Protein AF-A0A537TY01-F1 (afdb_monomer)

Radius of gyration: 15.45 Å; Cα contacts (8 Å, |Δi|>4): 154; chains: 1; bounding box: 28×48×47 Å

Mean predicted aligned error: 9.63 Å

Foldseek 3Di:
DDPPPDQWDKDWDDDPQLFQAKEWEWEADPQATKIKIKTAHPVCRVGIIITIHGDRYPVVSVVSLVVVCVVSVHDPVRYHYHYHYPPPPPVPDD

pLDDT: mean 76.39, std 16.56, range [33.28, 92.12]

Solvent-accessible surface area (backbone atoms only — not comparable to full-atom values): 5555 Å² total; per-residue (Å²): 132,85,78,79,80,54,84,54,71,60,61,58,81,89,65,98,66,73,47,46,30,39,40,35,38,40,33,52,52,98,87,29,29,39,34,38,37,37,37,27,16,88,92,41,68,90,54,40,31,45,28,58,43,78,34,81,38,71,67,59,46,52,50,51,53,53,52,50,34,60,74,58,66,39,50,72,94,28,54,44,81,47,76,45,69,68,75,78,74,77,69,71,87,124

Sequence (94 aa):
MAQKTGPFRFETPAGKSRYTKLFACISEEEDGYVVQVRLSNEKKPENSAWGEEMVDSFERASELVAALAGEFSIAQAGIEIEIRMHNHKHGTRH

Structure (mmCIF, N/CA/C/O backbone):
data_AF-A0A537TY01-F1
#
_entry.id   AF-A0A537TY01-F1
#
loop_
_atom_site.group_PDB
_atom_site.id
_atom_site.type_symbol
_atom_site.label_atom_id
_atom_site.label_alt_id
_atom_site.label_comp_id
_atom_site.label_asym_id
_atom_site.label_entity_id
_atom_site.label_seq_id
_atom_site.pdbx_PDB_ins_code
_atom_site.Cartn_x
_atom_site.Cartn_y
_atom_site.Cartn_z
_atom_site.occupancy
_atom_site.B_iso_or_equiv
_atom_site.auth_seq_id
_atom_site.auth_comp_id
_atom_site.auth_asym_id
_atom_site.auth_atom_id
_atom_site.pdbx_PDB_model_num
ATOM 1 N N . MET A 1 1 ? 9.547 -23.196 12.445 1.00 33.28 1 MET A N 1
ATOM 2 C CA . MET A 1 1 ? 8.446 -22.242 12.202 1.00 33.28 1 MET A CA 1
ATOM 3 C C . MET A 1 1 ? 8.950 -21.257 11.164 1.00 33.28 1 MET A C 1
ATOM 5 O O . MET A 1 1 ? 9.957 -20.613 11.421 1.00 33.28 1 MET A O 1
ATOM 9 N N . ALA A 1 2 ? 8.377 -21.263 9.960 1.00 35.66 2 ALA A N 1
ATOM 10 C CA . ALA A 1 2 ? 8.847 -20.425 8.862 1.00 35.66 2 ALA A CA 1
ATOM 11 C C . ALA A 1 2 ? 8.486 -18.967 9.161 1.00 35.66 2 ALA A C 1
ATOM 13 O O . ALA A 1 2 ? 7.309 -18.624 9.254 1.00 35.66 2 ALA A O 1
ATOM 14 N N . GLN A 1 3 ? 9.501 -18.130 9.356 1.00 41.31 3 GLN A N 1
ATOM 15 C CA . GLN A 1 3 ? 9.324 -16.686 9.338 1.00 41.31 3 GLN A CA 1
ATOM 16 C C . GLN A 1 3 ? 8.936 -16.348 7.901 1.00 41.31 3 GLN A C 1
ATOM 18 O O . GLN A 1 3 ? 9.737 -16.527 6.986 1.00 41.31 3 GLN A O 1
ATOM 23 N N . LYS A 1 4 ? 7.675 -15.981 7.680 1.00 39.00 4 LYS A N 1
ATOM 24 C CA . LYS A 1 4 ? 7.221 -15.475 6.390 1.00 39.00 4 LYS A CA 1
ATOM 25 C C . LYS A 1 4 ? 7.849 -14.091 6.261 1.00 39.00 4 LYS A C 1
ATOM 27 O O . LYS A 1 4 ? 7.303 -13.118 6.768 1.00 39.00 4 LYS A O 1
ATOM 32 N N . THR A 1 5 ? 9.057 -14.042 5.706 1.00 43.09 5 THR A N 1
ATOM 33 C CA . THR A 1 5 ? 9.730 -12.812 5.297 1.00 43.09 5 THR A CA 1
ATOM 34 C C . THR A 1 5 ? 8.867 -12.223 4.193 1.00 43.09 5 THR A C 1
ATOM 36 O O . THR A 1 5 ? 8.983 -12.597 3.030 1.00 43.09 5 THR A O 1
ATOM 39 N N . GLY A 1 6 ? 7.875 -11.428 4.588 1.00 51.81 6 GLY A N 1
ATOM 40 C CA . GLY A 1 6 ? 7.156 -10.598 3.645 1.00 51.81 6 GLY A CA 1
ATOM 41 C C . GLY A 1 6 ? 8.150 -9.628 2.995 1.00 51.81 6 GLY A C 1
ATOM 42 O O . GLY A 1 6 ? 9.141 -9.281 3.640 1.00 51.81 6 GLY A O 1
ATOM 43 N N . PRO A 1 7 ? 7.896 -9.208 1.750 1.00 60.19 7 PRO A N 1
ATOM 44 C CA . PRO A 1 7 ? 8.725 -8.231 1.038 1.00 60.19 7 PRO A CA 1
ATOM 45 C C . PRO A 1 7 ? 8.975 -6.960 1.877 1.00 60.19 7 PRO A C 1
ATOM 47 O O . PRO 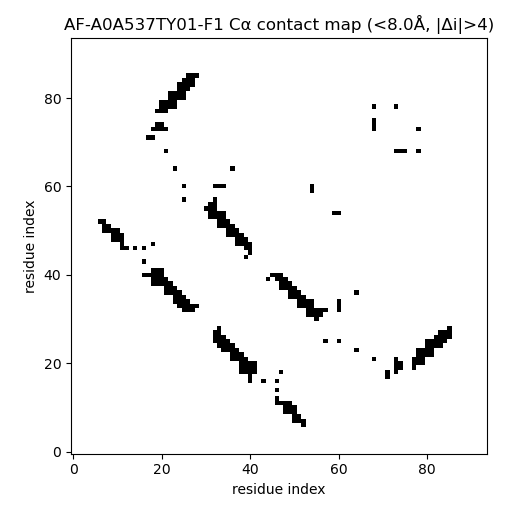A 1 7 ? 10.072 -6.423 1.959 1.00 60.19 7 PRO A O 1
ATOM 50 N N . PHE A 1 8 ? 7.981 -6.558 2.668 1.00 59.53 8 PHE A N 1
ATOM 51 C CA . PHE A 1 8 ? 8.091 -5.398 3.540 1.00 59.53 8 PHE A CA 1
ATOM 52 C C . PHE A 1 8 ? 8.576 -5.751 4.946 1.00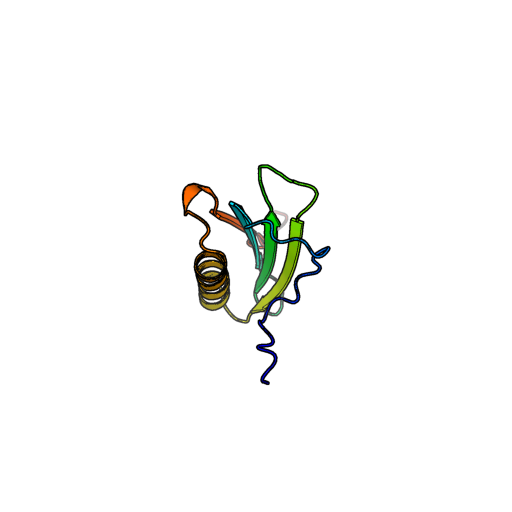 59.53 8 PHE A C 1
ATOM 54 O O . PHE A 1 8 ? 7.907 -6.450 5.716 1.00 59.53 8 PHE A O 1
ATOM 61 N N . ARG A 1 9 ? 9.715 -5.174 5.331 1.00 61.94 9 ARG A N 1
ATOM 62 C CA . ARG A 1 9 ? 10.180 -5.159 6.718 1.00 61.94 9 ARG A CA 1
ATOM 63 C C . ARG A 1 9 ? 9.617 -3.931 7.430 1.00 61.94 9 ARG A C 1
ATOM 65 O O . ARG A 1 9 ? 10.222 -2.868 7.430 1.00 61.94 9 ARG A O 1
ATOM 72 N N . PHE A 1 10 ? 8.452 -4.100 8.043 1.00 64.00 10 PHE A N 1
ATOM 73 C CA . PHE A 1 10 ? 7.805 -3.033 8.799 1.00 64.00 10 PHE A CA 1
ATOM 74 C C . PHE A 1 10 ? 8.514 -2.762 10.129 1.00 64.00 10 PHE A C 1
ATOM 76 O O . PHE A 1 10 ? 8.598 -3.637 10.994 1.00 64.00 10 PHE A O 1
ATOM 83 N N . GLU A 1 11 ? 8.971 -1.530 10.330 1.00 57.66 11 GLU A N 1
ATOM 84 C CA . GLU A 1 11 ? 9.426 -1.061 11.639 1.00 57.66 11 GLU A CA 1
ATOM 85 C C . GLU A 1 11 ? 8.205 -0.630 12.462 1.00 57.66 11 GLU A C 1
ATOM 87 O O . GLU A 1 11 ? 7.646 0.443 12.253 1.00 57.66 11 GLU A O 1
ATOM 92 N N . THR A 1 12 ? 7.735 -1.492 13.371 1.00 55.84 12 THR A N 1
ATOM 93 C CA . THR A 1 12 ? 6.555 -1.202 14.208 1.00 55.84 12 THR A CA 1
ATOM 94 C C . THR A 1 12 ? 6.886 -1.255 15.694 1.00 55.84 12 THR A C 1
ATOM 96 O O . THR A 1 12 ? 7.350 -2.302 16.160 1.00 55.84 12 THR A O 1
ATOM 99 N N . PRO A 1 13 ? 6.577 -0.211 16.486 1.00 51.88 13 PRO A N 1
ATOM 100 C CA . PRO A 1 13 ? 6.530 -0.337 17.934 1.00 51.88 13 PRO A CA 1
ATOM 101 C C . PRO A 1 13 ? 5.342 -1.237 18.300 1.00 51.88 13 PRO A C 1
ATOM 103 O O . PRO A 1 13 ? 4.185 -0.945 17.997 1.00 51.88 13 PRO A O 1
ATOM 106 N N . ALA A 1 14 ? 5.652 -2.385 18.900 1.00 49.59 14 ALA A N 1
ATOM 107 C CA . ALA A 1 14 ? 4.714 -3.447 19.233 1.00 49.59 14 ALA A CA 1
ATOM 108 C C . ALA A 1 14 ? 3.404 -2.930 19.858 1.00 49.59 14 ALA A C 1
ATOM 110 O O . ALA A 1 14 ? 3.383 -2.367 20.950 1.00 49.59 14 ALA A O 1
ATOM 111 N N . GLY A 1 15 ? 2.279 -3.186 19.194 1.00 49.78 15 GLY A N 1
ATOM 112 C CA . GLY A 1 15 ? 0.964 -2.907 19.752 1.00 49.78 15 GLY A CA 1
ATOM 113 C C . GLY A 1 15 ? -0.126 -3.331 18.788 1.00 49.78 15 GLY A C 1
ATOM 114 O O . GLY A 1 15 ? -0.078 -2.968 17.622 1.00 49.78 15 GLY A O 1
ATOM 115 N N . LYS A 1 16 ? -1.101 -4.101 19.281 1.00 51.88 16 LYS A N 1
ATOM 116 C CA . LYS A 1 16 ? -2.252 -4.698 18.573 1.00 51.88 16 LYS A CA 1
ATOM 117 C C . LYS A 1 16 ? -3.236 -3.663 17.985 1.00 51.88 16 LYS A C 1
ATOM 119 O O . LYS A 1 16 ? -4.448 -3.789 18.149 1.00 51.88 16 LYS A O 1
ATOM 124 N N . SER A 1 17 ? -2.741 -2.613 17.349 1.00 58.22 17 SER A N 1
ATOM 125 C CA . SER A 1 17 ? -3.545 -1.613 16.664 1.00 58.22 17 SER A CA 1
ATOM 126 C C . SER A 1 17 ? -3.729 -2.098 15.234 1.00 58.22 17 SER A C 1
ATOM 128 O O . SER A 1 17 ? -2.782 -2.115 14.458 1.00 58.22 17 SER A O 1
ATOM 130 N N . ARG A 1 18 ? -4.946 -2.530 14.885 1.00 73.44 18 ARG A N 1
ATOM 131 C CA . ARG A 1 18 ? -5.308 -2.775 13.483 1.00 73.44 18 ARG A CA 1
ATOM 132 C C . ARG A 1 18 ? -5.057 -1.478 12.722 1.00 73.44 18 ARG A C 1
ATOM 134 O O . ARG A 1 18 ? -5.658 -0.463 13.074 1.00 73.44 18 ARG A O 1
ATOM 141 N N . TYR A 1 19 ? -4.143 -1.481 11.759 1.00 83.12 19 TYR A N 1
ATOM 142 C CA . TYR A 1 19 ? -4.006 -0.359 10.840 1.00 83.12 19 TYR A CA 1
ATOM 143 C C . TYR A 1 19 ? -5.358 -0.119 10.171 1.00 83.12 19 TYR A C 1
ATOM 145 O O . TYR A 1 19 ? -6.126 -1.054 9.951 1.00 83.12 19 TYR A O 1
ATOM 153 N N . THR A 1 20 ? -5.689 1.142 9.933 1.00 86.25 20 THR A N 1
ATOM 154 C CA . THR A 1 20 ? -6.958 1.523 9.296 1.00 86.25 20 THR A CA 1
ATOM 155 C C . THR A 1 20 ? -6.728 2.234 7.975 1.00 86.25 20 THR A C 1
ATOM 157 O O . THR A 1 20 ? -7.674 2.397 7.212 1.00 86.25 20 THR A O 1
ATOM 160 N N . LYS A 1 21 ? -5.490 2.669 7.721 1.00 89.06 21 LYS A N 1
ATOM 161 C CA . LYS A 1 21 ? -5.077 3.341 6.498 1.00 89.06 21 LYS A CA 1
ATOM 162 C C . LYS A 1 21 ? -3.809 2.713 5.945 1.00 89.06 21 LYS A C 1
ATOM 164 O O . LYS A 1 21 ? -2.890 2.401 6.707 1.00 89.06 21 LYS A O 1
ATOM 169 N N . LEU A 1 22 ? -3.777 2.575 4.630 1.00 90.31 22 LEU A N 1
ATOM 170 C CA . LEU A 1 22 ? -2.630 2.168 3.841 1.00 90.31 22 LEU A CA 1
ATOM 171 C C . LEU A 1 22 ? -2.368 3.274 2.830 1.00 90.31 22 LEU A C 1
ATOM 173 O O . LEU A 1 22 ? -3.229 3.581 2.016 1.00 90.31 22 LEU A O 1
ATOM 177 N N . PHE A 1 23 ? -1.181 3.852 2.891 1.00 90.94 23 PHE A N 1
ATOM 178 C CA . PHE A 1 23 ? -0.664 4.738 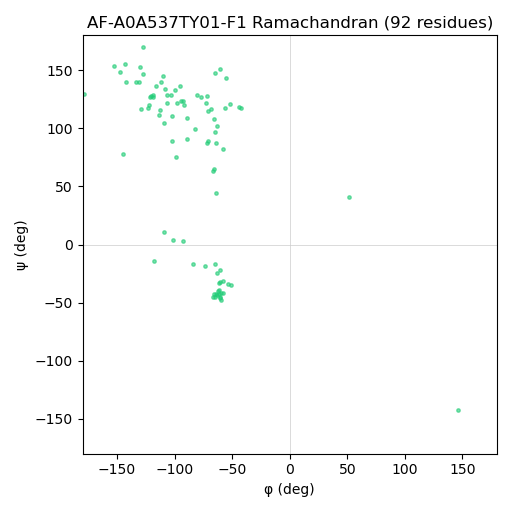1.866 1.00 90.94 23 PHE A CA 1
ATOM 179 C C . PHE A 1 23 ? 0.414 3.989 1.093 1.00 90.94 23 PHE A C 1
ATOM 181 O O . PHE A 1 23 ? 1.323 3.437 1.709 1.00 90.94 23 PHE A O 1
ATOM 188 N N . ALA A 1 24 ? 0.317 3.960 -0.227 1.00 91.69 24 ALA A N 1
ATOM 189 C CA . ALA A 1 24 ? 1.336 3.412 -1.105 1.00 91.69 24 ALA A CA 1
ATOM 190 C C . ALA A 1 24 ? 1.819 4.503 -2.055 1.00 91.69 24 ALA A C 1
ATOM 192 O O . ALA A 1 24 ? 1.011 5.124 -2.732 1.00 91.69 24 ALA A O 1
ATOM 193 N N . CYS A 1 25 ? 3.124 4.718 -2.124 1.00 92.06 25 CYS A N 1
ATOM 194 C CA . CYS A 1 25 ? 3.762 5.582 -3.101 1.00 92.06 25 CYS A CA 1
ATOM 195 C C . CYS A 1 25 ? 4.590 4.709 -4.038 1.00 92.06 25 CYS A C 1
ATOM 197 O O . CYS A 1 25 ? 5.534 4.058 -3.598 1.00 92.06 25 CYS A O 1
ATOM 199 N N . ILE A 1 26 ? 4.222 4.678 -5.314 1.00 91.25 26 ILE A N 1
ATOM 200 C CA . ILE A 1 26 ? 4.949 3.964 -6.362 1.00 91.25 26 ILE A CA 1
ATOM 201 C C . ILE A 1 26 ? 5.734 5.010 -7.141 1.00 91.25 26 ILE A C 1
ATOM 203 O O . ILE A 1 26 ? 5.135 5.829 -7.836 1.00 91.25 26 ILE A O 1
ATOM 207 N N . SER A 1 27 ? 7.055 5.002 -7.009 1.00 89.50 27 SER 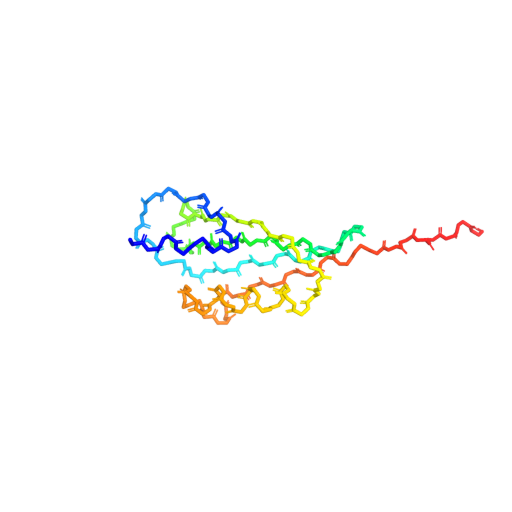A N 1
ATOM 208 C CA . SER A 1 27 ? 7.953 5.900 -7.735 1.00 89.50 27 SER A CA 1
ATOM 209 C C . SER A 1 27 ? 8.719 5.123 -8.798 1.00 89.50 27 SER A C 1
ATOM 211 O O . SER A 1 27 ? 9.211 4.035 -8.519 1.00 89.50 27 SER A O 1
ATOM 213 N N . GLU A 1 28 ? 8.791 5.655 -10.014 1.00 87.88 28 GLU A N 1
ATOM 214 C CA . GLU A 1 28 ? 9.642 5.094 -11.072 1.00 87.88 28 GLU A CA 1
ATOM 215 C C . GLU A 1 28 ? 11.093 5.551 -10.871 1.00 87.88 28 GLU A C 1
ATOM 217 O O . GLU A 1 28 ? 11.342 6.746 -10.713 1.00 87.88 28 GLU A O 1
ATOM 222 N N . GLU A 1 29 ? 12.026 4.603 -10.876 1.00 84.06 29 GLU A N 1
ATOM 223 C CA . GLU A 1 29 ? 13.471 4.783 -10.691 1.00 84.06 29 GLU A CA 1
ATOM 224 C C . GLU A 1 29 ? 14.231 4.100 -11.849 1.00 84.06 29 GLU A C 1
ATOM 226 O O . GLU A 1 29 ? 13.642 3.370 -12.646 1.00 84.06 29 GLU A O 1
ATOM 231 N N . GLU A 1 30 ? 15.545 4.329 -11.966 1.00 79.44 30 GLU A N 1
ATOM 232 C CA . GLU A 1 30 ? 16.352 3.874 -13.118 1.00 79.44 30 GLU A CA 1
ATOM 233 C C . GLU A 1 30 ? 16.315 2.347 -13.346 1.00 79.44 30 GLU A C 1
ATOM 235 O O . GLU A 1 30 ? 16.365 1.896 -14.491 1.00 79.44 30 GLU A O 1
ATOM 240 N N . ASP A 1 31 ? 16.171 1.563 -12.273 1.00 80.12 31 ASP A N 1
ATOM 241 C CA . ASP A 1 31 ? 16.191 0.093 -12.287 1.00 80.12 31 ASP A CA 1
ATOM 242 C C . ASP A 1 31 ? 14.815 -0.554 -12.011 1.00 80.12 31 ASP A C 1
ATOM 244 O O . ASP A 1 31 ? 14.728 -1.767 -11.807 1.00 80.12 31 ASP A O 1
ATOM 248 N N . GLY A 1 32 ? 13.723 0.224 -12.005 1.00 86.25 32 GLY A N 1
ATOM 249 C CA . GLY A 1 32 ? 12.369 -0.302 -11.798 1.00 86.25 32 GLY A CA 1
ATOM 250 C C . GLY A 1 32 ? 11.441 0.652 -11.053 1.00 86.25 32 GLY A C 1
ATOM 251 O O . GLY A 1 32 ? 11.461 1.861 -11.253 1.00 86.25 32 GLY A O 1
ATOM 252 N N . TYR A 1 33 ? 10.596 0.106 -10.183 1.00 88.62 33 TYR A N 1
ATOM 253 C CA . TYR A 1 33 ? 9.653 0.869 -9.373 1.00 88.62 33 TYR A CA 1
ATOM 254 C C . TYR A 1 33 ? 9.939 0.661 -7.891 1.00 88.62 33 TYR A C 1
ATOM 256 O O . TYR A 1 33 ? 9.962 -0.465 -7.396 1.00 88.62 33 TYR A O 1
ATOM 264 N N . VAL A 1 34 ? 10.100 1.755 -7.158 1.00 90.12 34 VAL A N 1
ATOM 265 C CA . VAL A 1 34 ? 10.187 1.741 -5.700 1.00 90.12 34 VAL A CA 1
ATOM 266 C C . VAL A 1 34 ? 8.795 1.947 -5.123 1.00 90.12 34 VAL A C 1
ATOM 268 O O . VAL A 1 34 ? 8.114 2.931 -5.411 1.00 90.12 34 VAL A O 1
ATOM 271 N N . VAL A 1 35 ? 8.367 1.002 -4.294 1.00 90.38 35 VAL A N 1
ATOM 272 C CA . VAL A 1 35 ? 7.064 0.987 -3.635 1.00 90.38 35 VAL A CA 1
ATOM 273 C C . VAL A 1 35 ? 7.269 1.259 -2.158 1.00 90.38 35 VAL A C 1
ATOM 275 O O . VAL A 1 35 ? 7.675 0.392 -1.388 1.00 90.38 35 VAL A O 1
ATOM 278 N N . GLN A 1 36 ? 6.949 2.475 -1.744 1.00 91.25 36 GLN A N 1
ATOM 279 C CA . GLN A 1 36 ? 6.950 2.868 -0.344 1.00 91.25 36 GLN A CA 1
ATOM 280 C C . GLN A 1 36 ? 5.549 2.710 0.221 1.00 91.25 36 GLN A C 1
ATOM 282 O O . GLN A 1 36 ? 4.595 3.305 -0.271 1.00 91.25 36 GLN A O 1
ATOM 287 N N . VAL A 1 37 ? 5.415 1.937 1.287 1.00 89.88 37 VAL A N 1
ATOM 288 C CA . VAL A 1 37 ? 4.145 1.699 1.961 1.00 89.88 37 VAL A CA 1
ATOM 289 C C . VAL A 1 37 ? 4.189 2.253 3.370 1.00 89.88 37 VAL A C 1
ATOM 291 O O . VAL A 1 37 ? 5.148 2.088 4.121 1.00 89.88 37 VAL A O 1
ATOM 294 N N . ARG A 1 38 ? 3.106 2.911 3.757 1.00 89.62 38 ARG A N 1
ATOM 295 C CA . ARG A 1 38 ? 2.908 3.422 5.101 1.00 89.62 38 ARG A CA 1
ATOM 296 C C . ARG A 1 38 ? 1.556 2.970 5.610 1.00 89.62 38 ARG A C 1
ATOM 298 O O . ARG A 1 38 ? 0.512 3.360 5.095 1.00 89.62 38 ARG A O 1
ATOM 305 N N . LEU A 1 39 ? 1.577 2.173 6.664 1.00 87.44 39 LEU A N 1
ATOM 306 C CA . LEU A 1 39 ? 0.383 1.780 7.390 1.00 87.44 39 LEU A CA 1
ATOM 307 C C . LEU A 1 39 ? 0.211 2.722 8.575 1.00 87.44 39 LEU A C 1
ATOM 309 O O . LEU A 1 39 ? 1.168 3.042 9.276 1.00 87.44 39 LEU A O 1
ATOM 313 N N . SER A 1 40 ? -1.009 3.180 8.816 1.00 86.50 40 SER A N 1
ATOM 314 C CA . SER A 1 40 ? -1.306 4.031 9.968 1.00 86.50 40 SER A CA 1
ATOM 315 C C . SER A 1 40 ? -2.675 3.716 10.552 1.00 86.50 40 SER A C 1
ATOM 317 O O . SER A 1 40 ? -3.562 3.162 9.894 1.00 86.50 40 SER A O 1
ATOM 319 N N . ASN A 1 41 ? -2.843 4.030 11.833 1.00 83.88 41 ASN A N 1
ATOM 320 C CA . ASN A 1 41 ? -4.125 3.941 12.514 1.00 83.88 41 ASN A CA 1
ATOM 321 C C . ASN A 1 41 ? -4.682 5.352 12.740 1.00 83.88 41 ASN A C 1
ATOM 323 O O . ASN A 1 41 ? -4.065 6.166 13.420 1.00 83.88 41 ASN A O 1
ATOM 327 N N . GLU A 1 42 ? -5.877 5.628 12.219 1.00 77.44 42 GLU A N 1
ATOM 328 C CA . GLU A 1 42 ? -6.532 6.938 12.345 1.00 77.44 42 GLU A CA 1
ATOM 329 C C . GLU A 1 42 ? -6.790 7.331 13.807 1.00 77.44 42 GLU A C 1
ATOM 331 O O . GLU A 1 42 ? -6.709 8.500 14.168 1.00 77.44 42 GLU A O 1
ATOM 336 N N . LYS A 1 43 ? -7.048 6.347 14.672 1.00 78.56 43 LYS A N 1
ATOM 337 C CA . LYS A 1 43 ? -7.273 6.560 16.107 1.00 78.56 43 LYS A CA 1
ATOM 338 C C . LYS A 1 43 ? -5.975 6.641 16.911 1.00 78.56 43 LYS A C 1
ATOM 340 O O . LYS A 1 43 ? -6.018 7.071 18.060 1.00 78.56 43 LYS A O 1
ATOM 345 N N . LYS A 1 44 ? -4.851 6.181 16.352 1.00 74.50 44 LYS A N 1
ATOM 346 C CA . LYS A 1 44 ? -3.530 6.146 17.001 1.00 74.50 44 LYS A CA 1
ATOM 347 C C . LYS A 1 44 ? -2.421 6.416 15.978 1.00 74.50 44 LYS A C 1
ATOM 349 O O . LYS A 1 44 ? -1.751 5.473 15.558 1.00 74.50 44 LYS A O 1
ATOM 354 N N . PRO A 1 45 ? -2.199 7.682 15.589 1.00 69.00 45 PRO A N 1
ATOM 355 C CA . PRO A 1 45 ? -1.196 8.032 14.579 1.00 69.00 45 PRO A CA 1
ATOM 356 C C . PRO A 1 45 ? 0.242 7.679 15.001 1.00 69.00 45 PRO A C 1
ATOM 358 O O . PRO A 1 45 ? 1.088 7.426 14.147 1.00 69.00 45 PRO A O 1
ATOM 361 N N . GLU A 1 46 ? 0.506 7.587 16.308 1.00 71.81 46 GLU A N 1
ATOM 362 C CA . GLU A 1 46 ? 1.761 7.078 16.887 1.00 71.81 46 GLU A CA 1
ATOM 363 C C . GLU A 1 46 ? 2.068 5.617 16.507 1.00 71.81 46 GLU A C 1
ATOM 365 O O . GLU A 1 46 ? 3.221 5.195 16.533 1.00 71.81 46 GLU A O 1
ATOM 370 N N . ASN A 1 47 ? 1.046 4.844 16.128 1.00 71.25 47 ASN A N 1
ATOM 371 C CA . ASN A 1 47 ? 1.178 3.470 15.665 1.00 71.25 47 ASN A CA 1
ATOM 372 C C . ASN A 1 47 ? 1.137 3.464 14.132 1.00 71.25 47 ASN A C 1
ATOM 374 O O . ASN A 1 47 ? 0.114 3.180 13.501 1.00 71.25 47 ASN A O 1
ATOM 378 N N . SER A 1 48 ? 2.261 3.884 13.557 1.00 78.50 48 SER A N 1
ATOM 379 C CA . SER A 1 48 ? 2.508 3.864 12.120 1.00 78.50 48 SER A CA 1
ATOM 380 C C . SER A 1 48 ? 3.594 2.839 11.805 1.00 78.50 48 SER A C 1
ATOM 382 O O . SER A 1 48 ? 4.583 2.750 12.529 1.00 78.50 48 SER A O 1
ATOM 384 N N . ALA A 1 49 ? 3.410 2.098 10.718 1.00 84.00 49 ALA A N 1
ATOM 385 C CA . ALA A 1 49 ? 4.431 1.252 10.122 1.00 84.00 49 ALA A CA 1
ATOM 386 C C . ALA A 1 49 ? 4.861 1.854 8.791 1.00 84.00 49 ALA A C 1
ATOM 388 O O . ALA A 1 49 ? 4.029 2.377 8.048 1.00 84.00 49 ALA A O 1
ATOM 389 N N . TRP A 1 50 ? 6.136 1.726 8.464 1.00 85.50 50 TRP A N 1
ATOM 390 C CA . TRP A 1 50 ? 6.657 2.060 7.148 1.00 85.50 50 TRP A CA 1
ATOM 391 C C . TRP A 1 50 ? 7.450 0.877 6.603 1.00 85.50 50 TRP A C 1
ATOM 393 O O . TRP A 1 50 ? 8.031 0.114 7.377 1.00 85.50 50 TRP A O 1
ATOM 403 N N . GLY A 1 51 ? 7.411 0.703 5.290 1.00 87.62 51 GLY A N 1
ATOM 404 C CA . GLY A 1 51 ? 8.182 -0.288 4.561 1.00 87.62 51 GLY A CA 1
ATOM 405 C C . GLY A 1 51 ? 8.434 0.201 3.143 1.00 87.62 51 GLY A C 1
ATOM 406 O O . GLY A 1 51 ? 7.663 0.988 2.600 1.00 87.62 51 GLY A O 1
ATOM 407 N N . GLU A 1 52 ? 9.507 -0.279 2.544 1.00 88.94 52 GLU A N 1
ATOM 408 C CA . GLU A 1 52 ? 9.883 0.015 1.168 1.00 88.94 52 GLU A CA 1
ATOM 409 C C . GLU A 1 52 ? 10.260 -1.298 0.493 1.00 88.94 52 GLU A C 1
ATOM 411 O O . GLU A 1 52 ? 10.868 -2.160 1.130 1.00 88.94 52 GLU A O 1
ATOM 416 N N . GLU A 1 53 ? 9.857 -1.457 -0.761 1.00 87.00 53 GLU A N 1
ATOM 417 C CA . GLU A 1 53 ? 10.225 -2.597 -1.592 1.00 87.00 53 GLU A CA 1
ATOM 418 C C . GLU A 1 53 ? 10.467 -2.132 -3.026 1.00 87.00 53 GLU A C 1
ATOM 420 O O . GLU A 1 53 ? 9.722 -1.300 -3.547 1.00 87.00 53 GLU A O 1
ATOM 425 N N . MET A 1 54 ? 11.491 -2.684 -3.672 1.00 87.00 54 MET A N 1
ATOM 426 C CA . MET A 1 54 ? 11.786 -2.414 -5.078 1.00 87.00 54 MET A CA 1
ATOM 427 C C . MET A 1 54 ? 11.245 -3.555 -5.939 1.00 87.00 54 MET A C 1
ATOM 429 O O . MET A 1 54 ? 11.462 -4.731 -5.648 1.00 87.00 54 MET A O 1
ATOM 433 N N . VAL A 1 55 ? 10.544 -3.213 -7.014 1.00 88.06 55 VAL A N 1
ATOM 434 C CA . VAL A 1 55 ? 9.994 -4.178 -7.966 1.00 88.06 55 VAL A CA 1
ATOM 435 C C . VAL A 1 55 ? 10.350 -3.815 -9.394 1.00 88.06 55 VAL A C 1
ATOM 437 O O . VAL A 1 55 ? 10.512 -2.652 -9.741 1.00 88.06 55 VAL A O 1
ATOM 440 N N . ASP A 1 56 ? 10.4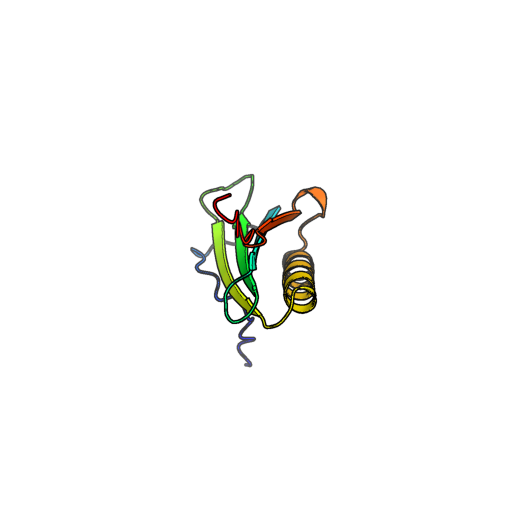17 -4.826 -10.248 1.00 88.12 56 ASP A N 1
ATOM 441 C CA . ASP A 1 56 ? 10.762 -4.673 -11.661 1.00 88.12 56 ASP A CA 1
ATOM 442 C C . ASP A 1 56 ? 9.633 -4.057 -12.509 1.00 88.12 56 ASP A C 1
ATOM 444 O O . ASP A 1 56 ? 9.887 -3.569 -13.606 1.00 88.12 56 ASP A O 1
ATOM 448 N N . SER A 1 57 ? 8.387 -4.075 -12.018 1.00 87.38 57 SER A N 1
ATOM 449 C CA . SER A 1 57 ? 7.208 -3.709 -12.813 1.00 87.38 57 SER A CA 1
ATOM 450 C C . SER A 1 57 ? 6.103 -3.045 -11.989 1.00 87.38 57 SER A C 1
ATOM 452 O O . SER A 1 57 ? 5.846 -3.412 -10.840 1.00 87.38 57 SER A O 1
ATOM 454 N N . PHE A 1 58 ? 5.348 -2.143 -12.619 1.00 84.75 58 PHE A N 1
ATOM 455 C CA . PHE A 1 58 ? 4.180 -1.505 -12.002 1.00 84.75 58 PHE A CA 1
ATOM 456 C C . PHE A 1 58 ? 3.069 -2.505 -11.622 1.00 84.75 58 PHE A C 1
ATOM 458 O O . PHE A 1 58 ? 2.384 -2.331 -10.611 1.00 84.75 58 PHE A O 1
ATOM 465 N N . GLU A 1 59 ? 2.894 -3.582 -12.394 1.00 89.75 59 GLU A N 1
ATOM 466 C CA . GLU A 1 59 ? 1.950 -4.657 -12.054 1.00 89.75 59 GLU A CA 1
ATOM 467 C C . GLU A 1 59 ? 2.317 -5.308 -10.716 1.00 89.75 59 GLU A C 1
ATOM 469 O O . GLU A 1 59 ? 1.466 -5.414 -9.833 1.00 89.75 59 GLU A O 1
ATOM 474 N N . ARG A 1 60 ? 3.604 -5.621 -10.510 1.00 89.06 60 ARG A N 1
ATOM 475 C CA . ARG A 1 60 ? 4.119 -6.150 -9.237 1.00 89.06 60 ARG A CA 1
ATOM 476 C C . ARG A 1 60 ? 3.918 -5.170 -8.087 1.00 89.06 60 ARG A C 1
ATOM 478 O O . ARG A 1 60 ? 3.549 -5.586 -6.989 1.00 89.06 60 ARG A O 1
ATOM 485 N N . ALA A 1 61 ? 4.113 -3.876 -8.342 1.00 88.25 61 ALA A N 1
ATOM 486 C CA . ALA A 1 61 ? 3.857 -2.831 -7.356 1.00 88.25 61 ALA A CA 1
ATOM 487 C C . ALA A 1 61 ? 2.383 -2.815 -6.928 1.00 88.25 61 ALA A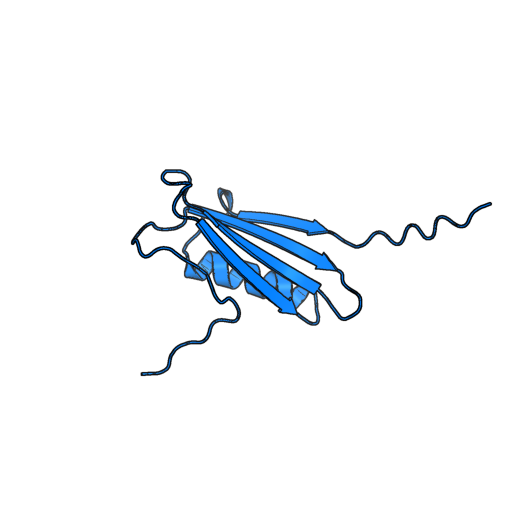 C 1
ATOM 489 O O . ALA A 1 61 ? 2.069 -2.783 -5.738 1.00 88.25 61 ALA A O 1
ATOM 490 N N . SER A 1 62 ? 1.473 -2.904 -7.896 1.00 87.88 62 SER A N 1
ATOM 491 C CA . SER A 1 62 ? 0.032 -2.939 -7.640 1.00 87.88 62 SER A CA 1
ATOM 492 C C . SER A 1 62 ? -0.388 -4.204 -6.884 1.00 87.88 62 SER A C 1
ATOM 494 O O . SER A 1 62 ? -1.164 -4.121 -5.929 1.00 87.88 62 SER A O 1
ATOM 496 N N . GLU A 1 63 ? 0.154 -5.369 -7.256 1.00 90.31 63 GLU A N 1
ATOM 497 C CA . GLU A 1 63 ? -0.075 -6.636 -6.550 1.00 90.31 63 GLU A CA 1
ATOM 498 C C . GLU A 1 63 ? 0.390 -6.571 -5.089 1.00 90.31 63 GLU A C 1
ATOM 500 O O . GLU A 1 63 ? -0.330 -7.030 -4.200 1.00 90.31 63 GLU A O 1
ATOM 505 N N . LEU A 1 64 ? 1.548 -5.957 -4.818 1.00 88.81 64 LEU A N 1
ATOM 506 C CA . LEU A 1 64 ? 2.056 -5.751 -3.456 1.00 88.81 64 LEU A CA 1
ATOM 507 C C . LEU A 1 64 ? 1.093 -4.928 -2.604 1.00 88.81 64 LEU A C 1
ATOM 509 O O . LEU A 1 64 ? 0.767 -5.315 -1.480 1.00 88.81 64 LEU A O 1
ATOM 513 N N . VAL A 1 65 ? 0.614 -3.807 -3.141 1.00 88.38 65 VAL A N 1
ATOM 514 C CA . VAL A 1 65 ? -0.322 -2.921 -2.439 1.00 88.38 65 VAL A CA 1
ATOM 515 C C . VAL A 1 65 ? -1.645 -3.636 -2.161 1.00 88.38 65 VAL A C 1
ATOM 517 O O . VAL A 1 65 ? -2.165 -3.567 -1.044 1.00 88.38 65 VAL A O 1
ATOM 520 N N . ALA A 1 66 ? -2.170 -4.376 -3.141 1.00 88.88 66 ALA A N 1
ATOM 521 C CA . ALA A 1 66 ? -3.392 -5.157 -2.979 1.00 88.88 66 ALA A CA 1
ATOM 522 C C . ALA A 1 66 ? -3.234 -6.276 -1.934 1.00 88.88 66 ALA A C 1
ATOM 524 O O . ALA A 1 66 ? -4.114 -6.462 -1.088 1.00 88.88 66 ALA A O 1
ATOM 525 N N . ALA A 1 67 ? -2.102 -6.987 -1.950 1.00 88.88 67 ALA A N 1
ATOM 526 C CA . ALA A 1 67 ? -1.794 -8.031 -0.979 1.00 88.88 67 ALA A CA 1
ATOM 527 C C . ALA A 1 67 ? -1.723 -7.471 0.449 1.00 88.88 67 ALA A C 1
ATOM 529 O O . ALA A 1 67 ? -2.303 -8.059 1.361 1.00 88.88 67 ALA A O 1
ATOM 530 N N . LEU A 1 68 ? -1.090 -6.309 0.639 1.00 85.94 68 LEU A N 1
ATOM 531 C CA . LEU A 1 68 ? -1.033 -5.628 1.933 1.00 85.94 68 LEU A CA 1
ATOM 532 C C . LEU A 1 68 ? -2.410 -5.167 2.415 1.00 85.94 68 LEU A C 1
ATOM 534 O O . LEU A 1 68 ? -2.765 -5.383 3.574 1.00 85.94 68 LEU A O 1
ATOM 538 N N . ALA A 1 69 ? -3.210 -4.559 1.539 1.00 86.75 69 ALA A N 1
ATOM 539 C CA . ALA A 1 69 ? -4.565 -4.151 1.890 1.00 86.75 69 ALA A CA 1
ATOM 540 C C . ALA A 1 69 ? -5.411 -5.347 2.358 1.00 86.75 69 ALA A C 1
ATOM 542 O O . ALA A 1 69 ? -6.128 -5.244 3.357 1.00 86.75 69 ALA A O 1
ATOM 543 N N . GLY A 1 70 ? -5.279 -6.493 1.680 1.00 85.56 70 GLY A N 1
ATOM 544 C CA . GLY A 1 70 ? -5.916 -7.748 2.074 1.00 85.56 70 GLY A CA 1
ATOM 545 C C . GLY A 1 70 ? -5.380 -8.312 3.393 1.00 85.56 70 GLY A C 1
ATOM 546 O O . GLY A 1 70 ? -6.168 -8.691 4.258 1.00 85.56 70 GLY A O 1
ATOM 547 N N . GLU A 1 71 ? -4.059 -8.329 3.584 1.00 85.62 71 GLU A N 1
ATOM 548 C CA . GLU A 1 71 ? -3.408 -8.867 4.787 1.00 85.62 71 GLU A CA 1
ATOM 549 C C . GLU A 1 71 ? -3.804 -8.098 6.054 1.00 85.62 71 GLU A C 1
ATOM 551 O O . GLU A 1 71 ? -4.091 -8.698 7.093 1.00 85.62 71 GLU A O 1
ATOM 556 N N . PHE A 1 72 ? -3.897 -6.771 5.958 1.00 82.31 72 PHE A N 1
ATOM 557 C CA . PHE A 1 72 ? -4.287 -5.912 7.075 1.00 82.31 72 PHE A CA 1
ATOM 558 C C . PHE A 1 72 ? -5.794 -5.622 7.134 1.00 82.31 72 PHE A C 1
ATOM 560 O O . PHE A 1 72 ? -6.240 -4.905 8.031 1.00 82.31 72 PHE A O 1
ATOM 567 N N . SER A 1 73 ? -6.591 -6.210 6.232 1.00 84.62 73 SER A N 1
ATOM 568 C CA . SER A 1 73 ? -8.041 -5.997 6.125 1.00 84.62 73 SER A CA 1
ATOM 569 C C . SER A 1 73 ? -8.416 -4.506 6.062 1.00 84.62 73 SER A C 1
ATOM 571 O O . SER A 1 73 ? -9.379 -4.064 6.701 1.00 84.62 73 SER A O 1
ATOM 573 N N . ILE A 1 74 ? -7.642 -3.722 5.308 1.00 85.69 74 ILE A N 1
ATOM 574 C CA . ILE A 1 74 ? -7.866 -2.287 5.118 1.00 85.69 74 ILE A CA 1
ATOM 575 C C . ILE A 1 74 ? -9.012 -2.101 4.127 1.00 85.69 74 ILE A C 1
ATOM 577 O O . ILE A 1 74 ? -8.999 -2.648 3.025 1.00 85.69 74 ILE A O 1
ATOM 581 N N . ALA A 1 75 ? -10.021 -1.326 4.518 1.00 85.81 75 ALA A N 1
ATOM 582 C CA . ALA A 1 75 ? -11.110 -0.974 3.616 1.00 85.81 75 ALA A CA 1
ATOM 583 C C . ALA A 1 75 ? -10.580 -0.117 2.461 1.00 85.81 75 ALA A C 1
ATOM 585 O O . ALA A 1 75 ? -9.705 0.714 2.677 1.00 85.81 75 ALA A O 1
ATOM 586 N N . GLN A 1 76 ? -11.166 -0.239 1.268 1.00 83.38 76 GLN A N 1
ATOM 587 C CA . GLN A 1 76 ? -10.758 0.557 0.100 1.00 83.38 76 GLN A CA 1
ATOM 588 C C . GLN A 1 76 ? -10.763 2.070 0.366 1.00 83.38 76 GLN A C 1
ATOM 590 O O . GLN A 1 76 ? -9.879 2.771 -0.101 1.00 83.38 76 GLN A O 1
ATOM 595 N N . ALA A 1 77 ? -11.693 2.565 1.190 1.00 87.00 77 ALA A N 1
ATOM 596 C CA . ALA A 1 77 ? -11.745 3.970 1.609 1.00 87.00 77 ALA A CA 1
ATOM 597 C C . ALA A 1 77 ? -10.539 4.425 2.461 1.00 87.00 77 ALA A C 1
ATOM 599 O O . ALA A 1 77 ? -10.336 5.619 2.654 1.00 87.00 77 ALA A O 1
ATOM 600 N N . GLY A 1 78 ? -9.771 3.483 3.010 1.00 87.06 78 GLY A N 1
ATOM 601 C CA . GLY A 1 78 ? -8.529 3.724 3.738 1.00 87.06 78 GLY A CA 1
ATOM 602 C C . GLY A 1 78 ? -7.274 3.441 2.912 1.00 87.06 78 GLY A C 1
ATOM 603 O O . GLY A 1 78 ? -6.185 3.506 3.473 1.00 87.06 78 GLY A O 1
ATOM 604 N N . ILE A 1 79 ? -7.407 3.096 1.628 1.00 89.44 79 ILE A N 1
ATOM 605 C CA . ILE A 1 79 ? -6.282 2.868 0.721 1.00 89.44 79 ILE A CA 1
ATOM 606 C C . ILE A 1 79 ? -6.062 4.142 -0.090 1.00 89.44 79 ILE A C 1
ATOM 608 O O . ILE A 1 79 ? -6.950 4.593 -0.807 1.00 89.44 79 ILE A O 1
ATOM 612 N N . GLU A 1 80 ? -4.863 4.693 0.000 1.00 92.12 80 GLU A N 1
ATOM 613 C CA . GLU A 1 80 ? -4.403 5.809 -0.812 1.00 92.12 80 GLU A CA 1
ATOM 614 C C . GLU A 1 80 ? -3.190 5.342 -1.614 1.00 92.12 80 GLU A C 1
ATOM 616 O O . GLU A 1 80 ? -2.262 4.752 -1.060 1.00 92.12 80 GLU A O 1
ATOM 621 N N . ILE A 1 81 ? -3.222 5.554 -2.929 1.00 90.19 81 ILE A N 1
ATOM 622 C CA . ILE A 1 81 ? -2.138 5.173 -3.833 1.00 90.19 81 ILE A CA 1
ATOM 623 C C . ILE A 1 81 ? -1.695 6.429 -4.570 1.00 90.19 81 ILE A C 1
ATOM 625 O O . ILE A 1 81 ? -2.468 7.029 -5.315 1.00 90.19 81 ILE A O 1
ATOM 629 N N . GLU A 1 82 ? -0.447 6.814 -4.361 1.00 91.19 82 GLU A N 1
ATOM 630 C CA . GLU A 1 82 ? 0.239 7.864 -5.092 1.00 91.19 82 GLU A CA 1
ATOM 631 C C . GLU A 1 82 ? 1.187 7.214 -6.103 1.00 91.19 82 GLU A C 1
ATOM 633 O O . GLU A 1 82 ? 1.981 6.343 -5.759 1.00 91.19 82 GLU A O 1
ATOM 638 N N . ILE A 1 83 ? 1.104 7.625 -7.367 1.00 88.81 83 ILE A N 1
ATOM 639 C CA . ILE A 1 83 ? 2.002 7.151 -8.422 1.00 88.81 83 ILE A CA 1
ATOM 640 C C . ILE A 1 83 ? 2.842 8.343 -8.866 1.00 88.81 83 ILE A C 1
ATOM 642 O O . ILE A 1 83 ? 2.327 9.294 -9.457 1.00 88.81 83 ILE A O 1
ATOM 646 N N . ARG A 1 84 ? 4.139 8.299 -8.572 1.00 85.44 84 ARG A N 1
ATOM 647 C CA . ARG A 1 84 ? 5.130 9.287 -8.990 1.00 85.44 84 ARG A CA 1
ATOM 648 C C . ARG A 1 84 ? 5.918 8.732 -10.165 1.00 85.44 84 ARG A C 1
ATOM 650 O O . ARG A 1 84 ? 6.964 8.117 -10.008 1.00 85.44 84 ARG A O 1
ATOM 657 N N . MET A 1 85 ? 5.416 8.977 -11.365 1.00 79.50 85 MET A N 1
ATOM 658 C CA . MET A 1 85 ? 6.229 8.786 -12.562 1.00 79.50 85 MET A CA 1
ATOM 659 C C . MET A 1 85 ? 7.275 9.891 -12.602 1.00 79.50 85 MET A C 1
ATOM 661 O O . MET A 1 85 ? 6.930 11.075 -12.486 1.00 79.50 85 MET A O 1
ATOM 665 N N . HIS A 1 86 ? 8.544 9.516 -12.750 1.00 67.50 86 HIS A N 1
ATOM 666 C CA . HIS A 1 86 ? 9.601 10.483 -12.974 1.00 67.50 86 HIS A CA 1
ATOM 667 C C . HIS A 1 86 ? 9.314 11.128 -14.330 1.00 67.50 86 HIS A C 1
ATOM 669 O O . HIS A 1 86 ? 9.577 10.570 -15.392 1.00 67.50 86 HIS A O 1
ATOM 675 N N . ASN A 1 87 ? 8.663 12.294 -14.316 1.00 57.44 87 ASN A N 1
ATOM 676 C CA . ASN A 1 87 ? 8.434 13.045 -15.533 1.00 57.44 87 ASN A CA 1
ATOM 677 C C . ASN A 1 87 ? 9.824 13.417 -16.040 1.00 57.44 87 ASN A C 1
ATOM 679 O O . ASN A 1 87 ? 10.451 14.332 -15.498 1.00 57.44 87 ASN A O 1
ATOM 683 N N . HIS A 1 88 ? 10.311 12.702 -17.054 1.00 53.75 88 HIS A N 1
ATOM 684 C CA . HIS A 1 88 ? 11.381 13.173 -17.908 1.00 53.75 88 HIS A CA 1
ATOM 685 C C . HIS A 1 88 ? 10.893 14.491 -18.516 1.00 53.75 88 HIS A C 1
ATOM 687 O O . HIS A 1 88 ? 10.467 14.565 -19.666 1.00 53.75 88 HIS A O 1
ATOM 693 N N . LYS A 1 89 ? 11.030 15.587 -17.764 1.00 49.47 89 LYS A N 1
ATOM 694 C CA . LYS A 1 89 ? 11.249 16.909 -18.325 1.00 49.47 89 LYS A CA 1
ATOM 695 C C . LYS A 1 89 ? 12.622 16.879 -19.002 1.00 49.47 89 LYS A C 1
ATOM 697 O O . LYS A 1 89 ? 13.511 17.651 -18.672 1.00 49.47 89 LYS A O 1
ATOM 702 N N . HIS A 1 90 ? 12.751 16.069 -20.051 1.00 48.84 90 HIS A N 1
ATOM 703 C CA . HIS A 1 90 ? 13.422 16.497 -21.265 1.00 48.84 90 HIS A CA 1
ATOM 704 C C . HIS A 1 90 ? 12.558 17.596 -21.898 1.00 48.84 90 HIS A C 1
ATOM 706 O O . HIS A 1 90 ? 12.01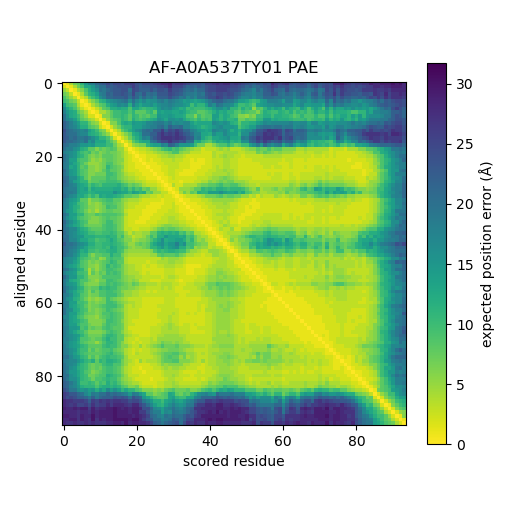7 17.463 -22.989 1.00 48.84 90 HIS A O 1
ATOM 712 N N . GLY A 1 91 ? 12.417 18.712 -21.178 1.00 42.84 91 GLY A N 1
ATOM 713 C CA . GLY A 1 91 ? 12.179 19.992 -21.807 1.00 42.84 91 GLY A CA 1
ATOM 714 C C . GLY A 1 91 ? 13.495 20.360 -22.462 1.00 42.84 91 GLY A C 1
ATOM 715 O O . GLY A 1 91 ? 14.357 20.975 -21.836 1.00 42.84 91 GLY A O 1
ATOM 716 N N . THR A 1 92 ? 13.679 19.900 -23.693 1.00 55.44 92 THR A N 1
ATOM 717 C CA . THR A 1 92 ? 14.645 20.452 -24.631 1.00 55.44 92 THR A CA 1
ATOM 718 C C . THR A 1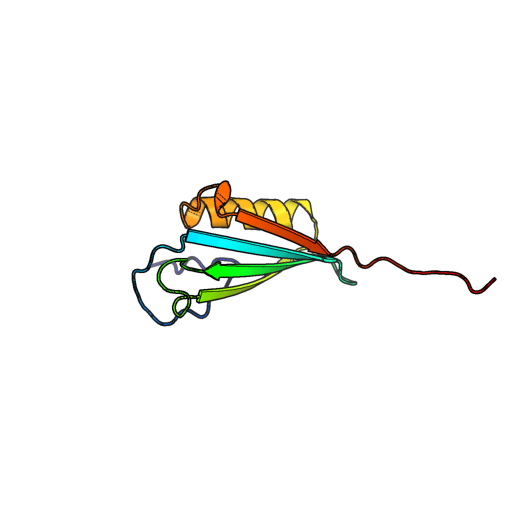 92 ? 14.561 21.972 -24.529 1.00 55.44 92 THR A C 1
ATOM 720 O O . THR A 1 92 ? 13.508 22.562 -24.770 1.00 55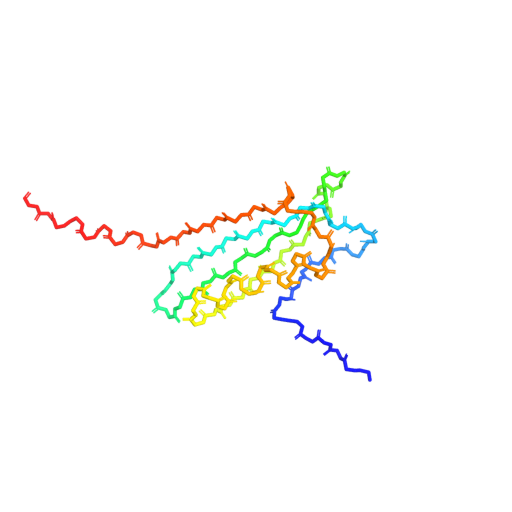.44 92 THR A O 1
ATOM 723 N N . ARG A 1 93 ? 15.665 22.606 -24.114 1.00 53.41 93 ARG A N 1
ATOM 724 C CA . ARG A 1 93 ? 15.871 24.039 -24.346 1.00 53.41 93 ARG A CA 1
ATOM 725 C C . ARG A 1 93 ? 15.654 24.254 -25.841 1.00 53.41 93 ARG A C 1
ATOM 727 O O . ARG A 1 93 ? 16.340 23.612 -26.635 1.00 53.41 93 ARG A O 1
ATOM 734 N N . HIS A 1 94 ? 14.700 25.105 -26.188 1.00 47.78 94 HIS A N 1
ATOM 735 C CA . HIS A 1 94 ? 14.458 25.546 -27.551 1.00 47.78 94 HIS A CA 1
ATOM 736 C C . HIS A 1 94 ? 14.558 27.064 -27.616 1.00 47.78 94 HIS A C 1
ATOM 738 O O . HIS A 1 94 ? 14.208 27.712 -26.601 1.00 47.78 94 HIS A O 1
#

Secondary structure (DSSP, 8-state):
------S------S------EEEEEEEEETTEEEEEEEEEETTEEEEEEEEEEEES-HHHHHHHHHHHHHHTT--GGGEEEEEE----------

Nearest PDB structures (foldseek):
  1dgk-assembly1_N  TM=5.493E-01  e=3.310E-01  Homo sapiens
  5hex-assembly2_B  TM=5.233E-01  e=5.217E-01  Homo sapiens
  5hex-assembly1_A  TM=5.220E-01  e=6.340E-01  Homo sapiens
  4ol8-assembly2_F  TM=3.708E-01  e=1.097E-01  Saccharomyces cerevisiae
  1qha-assembly1_A  TM=5.215E-01  e=9.362E-01  Homo sapiens